Protein 5JNO (pdb70)

InterPro domains:
  IPR018379 BEN domain [PF10523] (265-340)
  IPR018379 BEN domain [PF10523] (409-480)
  IPR018379 BEN domain [PF10523] (572-646)
  IPR018379 BEN domain [PF10523] (738-812)
  IPR018379 BEN domain [PS51457] (242-343)
  IPR018379 BEN domain [PS51457] (387-487)
  IPR018379 BEN domain [PS51457] (548-650)
  IPR018379 BEN domain [PS51457] (715-816)
  IPR018379 BEN domain [SM01025] (264-343)
  IPR018379 BEN domain [SM01025] (408-487)
  IPR018379 BEN domain [SM01025] (571-650)
  IPR018379 BEN domain [SM01025] (737-816)
  IPR033583 BEN domain-containing protein 3 [PTHR28665] (1-828)

Foldseek 3Di:
DDDDDDDDPLQDDDPVRLVVLVVVAPDLQSSLQSSCCRRCVVLLPPVPPDDVSSVSSLVSSCVPVVVSVPVVVCVVGHPVSNVVSSVVSVVVVVPVD/DDDQDPVLVVLLVVLCVVLVVCVVVPNNVSNVVSLVVNCVSPNDPVSVVPVPPDDPD

B-factor: mean 58.62, std 20.5, range [31.63, 132.24]

GO terms:
  GO:0000182 rDNA binding (F, IDA)
  GO:0000792 heterochromatin (C, IDA)
  GO:0005730 nucleolus (C, IDA)
  GO:1903580 positive regulation of ATP metabolic process (P, IDA)
  GO:0051260 protein homooligomerization (P, IDA)
  GO:0000122 negative regulation of transcription by RNA polymerase II (P, IDA)
  GO:0005634 nucleus (C, EXP)
  GO:0006346 DNA methylation-dependent constitutive heterochromatin formation (P, IMP)
  GO:0000183 rDNA heterochromatin formation (P, IMP)
  GO:0005515 protein binding (F, IPI)

Solvent-accessible surface area: 9685 Å² total; per-residue (Å²): 238,114,64,200,161,142,32,65,119,123,43,73,24,79,85,77,18,12,98,59,3,21,93,33,18,111,34,3,0,5,0,0,6,12,0,0,1,38,8,3,58,83,14,7,54,157,200,127,20,65,81,141,24,29,84,25,0,26,71,20,0,26,95,78,70,80,69,4,130,82,68,64,49,15,99,80,61,0,42,55,74,0,60,84,10,10,68,122,5,40,50,62,54,122,140,115,162,124,113,49,10,33,0,86,56,0,16,85,11,21,88,51,22,114,68,0,89,83,10,64,166,129,50,69,94,147,62,5,94,115,11,8,39,64,0,73,105,48,0,51,12,83,128,5,104,36,85,92,112,126,122,130,142,138

Radius of gyration: 16.6 Å; Cα contacts (8 Å, |Δi|>4): 130; chains: 2; bounding box: 42×29×55 Å

Sequence (154 aa):
MVAKFQPPPEYQLTAAELKQIVDQSLSGGDLACRLLVQLFPELFSDRKLESLHLQLIRNYVEVYYPSVKDTAVWQAECLPQLNDFFSRFWAQREMEDAEALSPEQAAHYLRYVKEAKEATKNGDLEEAFKLFNLAKDIFPNEKVLSRIQKIQEA

Structure (mmCIF, N/CA/C/O backbone):
data_5JNO
#
_entry.id   5JNO
#
_cell.length_a   47.280
_cell.length_b   47.280
_cell.length_c   431.579
_cell.angle_alpha   90.00
_cell.angle_beta   90.00
_cell.angle_gamma   120.00
#
_symmetry.space_group_name_H-M   'P 61 2 2'
#
loop_
_entity.id
_entity.type
_entity.pdbx_description
1 polymer 'BEN domain-containing protein 3'
2 polymer 'DNA excision repair protein ERCC-6-like'
3 non-polymer GLYCEROL
4 water water
#
loop_
_atom_site.group_PDB
_atom_site.id
_atom_site.type_symbol
_atom_site.label_atom_id
_atom_site.label_alt_id
_atom_site.label_comp_id
_atom_site.label_asym_id
_atom_site.label_entity_id
_atom_site.label_seq_id
_atom_site.pdbx_PDB_ins_code
_atom_site.Cartn_x
_atom_site.Cartn_y
_atom_site.Cartn_z
_atom_site.occupancy
_atom_site.B_iso_or_equiv
_atom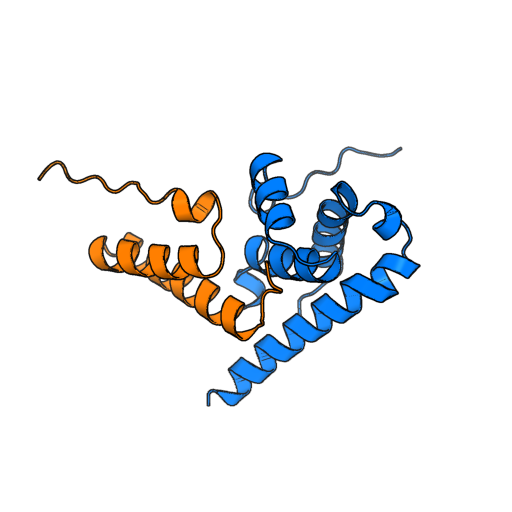_site.auth_seq_id
_atom_site.auth_comp_id
_atom_site.auth_asym_id
_atom_site.auth_atom_id
_atom_site.pdbx_PDB_model_num
ATOM 1 N N . MET A 1 1 ? -26.946 0.599 8.106 1.00 105.87 236 MET A N 1
ATOM 2 C CA . MET A 1 1 ? -26.896 1.568 9.256 1.00 119.92 236 MET A CA 1
ATOM 3 C C . MET A 1 1 ? -26.322 2.910 8.846 1.00 122.07 236 MET A C 1
ATOM 4 O O . MET A 1 1 ? -27.044 3.910 8.828 1.00 124.52 236 MET A O 1
ATOM 9 N N . VAL A 1 2 ? -25.030 2.942 8.503 1.00 112.77 237 VAL A N 1
ATOM 10 C CA . VAL A 1 2 ? -24.220 4.192 8.600 1.00 100.58 237 VAL A CA 1
ATOM 11 C C . VAL A 1 2 ? -24.164 5.049 7.295 1.00 99.65 237 VAL A C 1
ATOM 12 O O . VAL A 1 2 ? -24.502 6.238 7.323 1.00 84.02 237 VAL A O 1
ATOM 16 N N . ALA A 1 3 ? -23.818 4.416 6.166 1.00 99.95 238 ALA A N 1
ATOM 17 C CA . ALA A 1 3 ? -23.528 5.094 4.893 1.00 93.52 238 ALA A CA 1
ATOM 18 C C . ALA A 1 3 ? -23.774 4.192 3.674 1.00 85.58 238 ALA A C 1
ATOM 19 O O . ALA A 1 3 ? -24.102 3.002 3.800 1.00 79.03 238 ALA A O 1
ATOM 21 N N . LYS A 1 4 ? -23.621 4.801 2.499 1.00 82.71 239 LYS A N 1
ATOM 22 C CA . LYS A 1 4 ? -23.545 4.088 1.222 1.00 86.02 239 LYS A CA 1
ATOM 23 C C . LYS A 1 4 ? -22.071 4.040 0.893 1.00 74.84 239 LYS A C 1
ATOM 24 O O . LYS A 1 4 ? -21.397 5.066 0.849 1.00 84.03 239 LYS A O 1
ATOM 30 N N . PHE A 1 5 ? -21.573 2.834 0.702 1.00 61.17 240 PHE A N 1
ATOM 31 C CA . PHE A 1 5 ? -20.227 2.622 0.340 1.00 57.95 240 PHE A CA 1
ATOM 32 C C . PHE A 1 5 ? -20.265 2.287 -1.175 1.00 58.99 240 PHE A C 1
ATOM 33 O O . PHE A 1 5 ? -21.125 1.548 -1.646 1.00 62.06 240 PHE A O 1
ATOM 41 N N . GLN A 1 6 ? -19.448 2.985 -1.947 1.00 54.21 241 GLN A N 1
ATOM 42 C CA . GLN A 1 6 ? -19.157 2.621 -3.302 1.00 51.67 241 GLN A CA 1
ATOM 43 C C . GLN A 1 6 ? -17.640 2.573 -3.443 1.00 42.86 241 GLN A C 1
ATOM 44 O O . GLN A 1 6 ? -16.952 3.393 -2.865 1.00 41.51 241 GLN A O 1
ATOM 50 N N . PRO A 1 7 ? -17.116 1.657 -4.256 1.00 41.21 242 PRO A N 1
ATOM 51 C CA . PRO A 1 7 ? -15.676 1.705 -4.558 1.00 40.02 242 PRO A CA 1
ATOM 52 C C . PRO A 1 7 ? -15.328 2.845 -5.514 1.00 39.76 242 PRO A C 1
ATOM 53 O O . PRO A 1 7 ? -16.210 3.442 -6.086 1.00 36.89 242 PRO A O 1
ATOM 57 N N . PRO A 1 8 ? -14.038 3.181 -5.646 1.00 40.21 243 PRO A N 1
ATOM 58 C CA . PRO A 1 8 ? -13.620 4.191 -6.610 1.00 42.65 243 PRO A CA 1
ATOM 59 C C . PRO A 1 8 ? -14.068 3.766 -7.999 1.00 40.39 243 PRO A C 1
ATOM 60 O O . PRO A 1 8 ? -14.212 2.575 -8.227 1.00 39.22 243 PRO A O 1
ATOM 64 N N . PRO A 1 9 ? -14.308 4.715 -8.905 1.00 43.71 244 PRO A N 1
ATOM 65 C CA . PRO A 1 9 ? -14.757 4.412 -10.279 1.00 43.37 244 PRO A CA 1
ATOM 66 C C . PRO A 1 9 ? -13.903 3.362 -10.975 1.00 40.18 244 PRO A C 1
ATOM 67 O O . PRO A 1 9 ? -14.431 2.434 -11.524 1.00 41.44 244 PRO A O 1
ATOM 71 N N . GLU A 1 10 ? -12.595 3.443 -10.852 1.00 40.10 245 GLU A N 1
ATOM 72 C CA . GLU A 1 10 ? -11.723 2.476 -11.466 1.00 41.15 245 GLU A CA 1
ATOM 73 C C . GLU A 1 10 ? -11.915 1.043 -10.988 1.00 40.64 245 GLU A C 1
ATOM 74 O O . GLU A 1 10 ? -11.419 0.124 -11.639 1.00 39.83 245 GLU A O 1
ATOM 80 N N . TYR A 1 11 ? -12.594 0.820 -9.859 1.00 39.74 246 TYR A N 1
ATOM 81 C CA . TYR A 1 11 ? -12.790 -0.539 -9.340 1.00 39.20 246 TYR A CA 1
ATOM 82 C C . TYR A 1 11 ? -14.272 -0.879 -9.287 1.00 42.59 246 TYR A C 1
ATOM 83 O O . TYR A 1 11 ? -14.702 -1.819 -8.576 1.00 40.72 246 TYR A O 1
ATOM 92 N N . GLN A 1 12 ? -15.056 -0.098 -10.014 1.00 43.13 247 GLN A N 1
ATOM 93 C CA . GLN A 1 12 ? -16.494 -0.283 -10.079 1.00 47.43 247 GLN A CA 1
ATOM 94 C C . GLN A 1 12 ? -16.725 -1.198 -11.262 1.00 48.51 247 GLN A C 1
ATOM 95 O O . GLN A 1 12 ? -16.244 -0.939 -12.369 1.00 52.46 247 GLN A O 1
ATOM 101 N N . LEU A 1 13 ? -17.429 -2.286 -11.034 1.00 46.49 248 LEU A N 1
ATOM 102 C CA . LEU A 1 13 ? -17.870 -3.160 -12.120 1.00 47.10 248 LEU A CA 1
ATOM 103 C C . LEU A 1 13 ? -19.355 -2.944 -12.330 1.00 46.40 248 LEU A C 1
ATOM 104 O O . LEU A 1 13 ? -20.097 -2.737 -11.359 1.00 49.52 248 LEU A O 1
ATOM 109 N N . THR A 1 14 ? -19.802 -3.064 -13.570 1.00 45.79 249 THR A N 1
ATOM 110 C CA . THR A 1 14 ? -21.246 -3.145 -13.853 1.00 47.38 249 THR A CA 1
ATOM 111 C C . THR A 1 14 ? -21.785 -4.535 -13.478 1.00 47.66 249 THR A C 1
ATOM 112 O O . THR A 1 14 ? -21.021 -5.505 -13.422 1.00 47.75 249 THR A O 1
ATOM 116 N N . ALA A 1 15 ? -23.096 -4.642 -13.291 1.00 48.27 250 ALA A N 1
ATOM 117 C CA . ALA A 1 15 ? -23.730 -5.933 -13.061 1.00 49.97 250 ALA A CA 1
ATOM 118 C C . ALA A 1 15 ? -23.449 -6.876 -14.212 1.00 50.68 250 ALA A C 1
ATOM 119 O O . ALA A 1 15 ? -23.190 -8.047 -13.990 1.00 52.74 250 ALA A O 1
ATOM 121 N N . ALA A 1 16 ? -23.472 -6.360 -15.436 1.00 51.84 251 ALA A N 1
ATOM 122 C CA . ALA A 1 16 ? -23.123 -7.160 -16.609 1.00 53.57 251 ALA A CA 1
ATOM 123 C C . ALA A 1 16 ? -21.698 -7.668 -16.514 1.00 50.71 251 ALA A C 1
ATOM 124 O O . ALA A 1 16 ? -21.454 -8.833 -16.783 1.00 49.49 251 ALA A O 1
ATOM 126 N N . GLU A 1 17 ? -20.759 -6.799 -16.142 1.00 52.78 252 GLU A N 1
ATOM 127 C CA . GLU A 1 17 ? -19.337 -7.198 -16.030 1.00 53.05 252 GLU A CA 1
ATOM 128 C C . GLU A 1 17 ? -19.157 -8.257 -14.922 1.00 50.06 252 GLU A C 1
ATOM 129 O O . GLU A 1 17 ? -18.468 -9.251 -15.111 1.00 46.73 252 GLU A O 1
ATOM 135 N N . LEU A 1 18 ? -19.817 -8.049 -13.794 1.00 49.61 253 LEU A N 1
ATOM 136 C CA . LEU A 1 18 ? -19.786 -9.035 -12.717 1.00 52.79 253 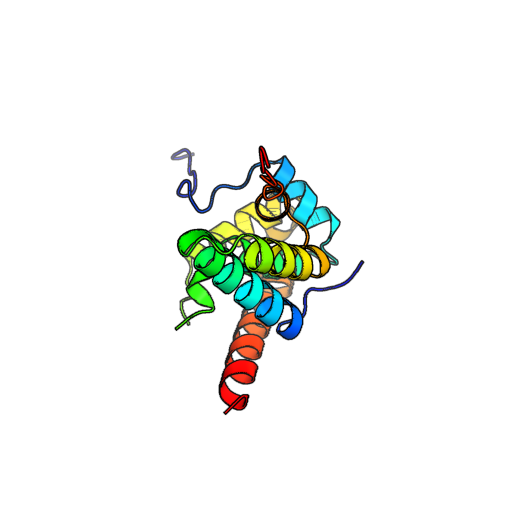LEU A CA 1
ATOM 137 C C . LEU A 1 18 ? -20.355 -10.383 -13.182 1.00 55.16 253 LEU A C 1
ATOM 138 O O . LEU A 1 18 ? -19.670 -11.400 -13.035 1.00 51.96 253 LEU A O 1
ATOM 143 N N . LYS A 1 19 ? -21.544 -10.384 -13.801 1.00 59.09 254 LYS A N 1
ATOM 144 C CA . LYS A 1 19 ? -22.185 -11.640 -14.271 1.00 61.56 254 LYS A CA 1
ATOM 145 C C . LYS A 1 19 ? -21.260 -12.440 -15.183 1.00 60.42 254 LYS A C 1
ATOM 146 O O . LYS A 1 19 ? -21.110 -13.650 -15.025 1.00 62.25 254 LYS A O 1
ATOM 152 N N . GLN A 1 20 ? -20.645 -11.763 -16.134 1.00 56.28 255 GLN A N 1
ATOM 153 C CA . GLN A 1 20 ? -19.689 -12.409 -17.025 1.00 59.68 255 GLN A CA 1
ATOM 154 C C . GLN A 1 20 ? -18.514 -13.140 -16.321 1.00 59.03 255 GLN A C 1
ATOM 155 O O . GLN A 1 20 ? -18.165 -14.265 -16.685 1.00 58.99 255 GLN A O 1
ATOM 161 N N . ILE A 1 21 ? -17.884 -12.476 -15.355 1.00 53.60 256 ILE A N 1
ATOM 162 C CA . ILE A 1 21 ? -16.776 -13.076 -14.596 1.00 54.30 256 ILE A CA 1
ATOM 163 C C . ILE A 1 21 ? -17.285 -14.315 -13.839 1.00 53.50 256 ILE A C 1
ATOM 164 O O . ILE A 1 21 ? -16.629 -15.352 -13.826 1.00 55.16 256 ILE A O 1
ATOM 169 N N . VAL A 1 22 ? -18.458 -14.191 -13.229 1.00 49.97 257 VAL A N 1
ATOM 170 C CA . VAL A 1 22 ? -19.088 -15.287 -12.516 1.00 51.55 257 VAL A CA 1
ATOM 171 C C . VAL A 1 22 ? -19.364 -16.463 -13.435 1.00 56.74 257 VAL A C 1
ATOM 172 O O . VAL A 1 22 ? -19.095 -17.609 -13.087 1.00 56.44 257 VAL A O 1
ATOM 176 N N . ASP A 1 23 ? -19.860 -16.186 -14.625 1.00 59.72 258 ASP A N 1
ATOM 177 C CA . ASP A 1 23 ? -20.176 -17.244 -15.556 1.00 63.14 258 ASP A CA 1
ATOM 178 C C . ASP A 1 23 ? -18.952 -18.049 -15.917 1.00 63.23 258 ASP A C 1
ATOM 179 O O . ASP A 1 23 ? -19.096 -19.210 -16.245 1.00 67.30 258 ASP A O 1
ATOM 184 N N . GLN A 1 24 ? -17.759 -17.459 -15.864 1.00 61.79 259 GLN A N 1
ATOM 185 C CA . GLN A 1 24 ? -16.529 -18.206 -16.168 1.00 62.81 259 GLN A CA 1
ATOM 186 C C . GLN A 1 24 ? -15.909 -18.846 -14.922 1.00 59.93 259 GLN A C 1
ATOM 187 O O . GLN A 1 24 ? -14.956 -19.610 -15.040 1.00 58.43 259 GLN A O 1
ATOM 193 N N . SER A 1 25 ? -16.441 -18.531 -13.744 1.00 54.54 260 SER A N 1
ATOM 194 C CA . SER A 1 25 ? -15.848 -18.937 -12.493 1.00 55.66 260 SER A CA 1
ATOM 195 C C . SER A 1 25 ? -16.261 -20.347 -12.102 1.00 61.44 260 SER A C 1
ATOM 196 O O . SER A 1 25 ? -17.438 -20.688 -12.136 1.00 59.82 260 SER A O 1
ATOM 199 N N . LEU A 1 26 ? -15.273 -21.148 -11.716 1.00 64.99 261 LEU A N 1
ATOM 200 C CA . LEU A 1 26 ? -15.482 -22.542 -11.313 1.00 69.11 261 LEU A CA 1
ATOM 201 C C . LEU A 1 26 ? -15.992 -22.666 -9.875 1.00 61.65 261 LEU A C 1
ATOM 202 O O . LEU A 1 26 ? -16.581 -23.660 -9.515 1.00 61.49 261 LEU A O 1
ATOM 207 N N . SER A 1 27 ? -15.766 -21.646 -9.065 1.00 57.98 262 SER A N 1
ATOM 208 C CA . SER A 1 27 ? -16.041 -21.704 -7.625 1.00 58.16 262 SER A CA 1
ATOM 209 C C . SER A 1 27 ? -15.930 -20.297 -7.078 1.00 53.75 262 SER A C 1
ATOM 210 O O . SER A 1 27 ? -15.495 -19.373 -7.792 1.00 49.49 262 SER A O 1
ATOM 213 N N . GLY A 1 28 ? -16.296 -20.154 -5.810 1.00 48.59 263 GLY A N 1
ATOM 214 C CA . GLY A 1 28 ? -16.194 -18.881 -5.121 1.00 47.37 263 GLY A CA 1
ATOM 215 C C . GLY A 1 28 ? -14.766 -18.396 -5.093 1.00 47.23 263 GLY A C 1
ATOM 216 O O . GLY A 1 28 ? -14.494 -17.216 -5.306 1.00 46.34 263 GLY A O 1
ATOM 217 N N . GLY A 1 29 ? -13.845 -19.324 -4.847 1.00 47.78 264 GLY A N 1
ATOM 218 C CA . GLY A 1 29 ? -12.429 -19.015 -4.775 1.00 45.42 264 GLY A CA 1
ATOM 219 C C . GLY A 1 29 ? -11.869 -18.596 -6.124 1.00 44.80 264 GLY A C 1
ATOM 220 O O . GLY A 1 29 ? -11.050 -17.680 -6.195 1.00 41.65 264 GLY A O 1
ATOM 221 N N . ASP A 1 30 ? -12.297 -19.269 -7.191 1.00 47.05 265 ASP A N 1
ATOM 222 C CA . ASP A 1 30 ? -11.838 -18.922 -8.518 1.00 46.89 265 ASP A CA 1
ATOM 223 C C . ASP A 1 30 ? -12.390 -17.560 -8.906 1.00 46.40 265 ASP A C 1
ATOM 224 O O . ASP A 1 30 ? -11.662 -16.740 -9.460 1.00 46.05 265 ASP A O 1
ATOM 229 N N . LEU A 1 31 ? -13.661 -17.320 -8.585 1.00 44.79 266 LEU A N 1
ATOM 230 C CA . LEU A 1 31 ? -14.246 -16.004 -8.771 1.00 44.05 266 LEU A CA 1
ATOM 231 C C . LEU A 1 31 ? -13.434 -14.937 -8.045 1.00 43.91 266 LEU A C 1
ATOM 232 O O . LEU A 1 31 ? -13.178 -13.857 -8.594 1.00 42.76 266 LEU A O 1
ATOM 237 N N . ALA A 1 32 ? -13.026 -15.223 -6.820 1.00 40.57 267 ALA A N 1
ATOM 238 C CA . ALA A 1 32 ? -12.216 -14.268 -6.112 1.00 39.57 267 ALA A CA 1
ATOM 239 C C . ALA A 1 32 ? -10.877 -13.969 -6.831 1.00 39.15 267 ALA A C 1
ATOM 240 O O . ALA A 1 32 ? -10.483 -12.816 -6.911 1.00 37.46 267 ALA A O 1
ATOM 242 N N . CYS A 1 33 ? -10.202 -14.994 -7.336 1.00 36.99 268 CYS A N 1
ATOM 243 C CA . CYS A 1 33 ? -8.955 -14.808 -8.051 1.00 38.88 268 CYS A CA 1
ATOM 244 C C . CYS A 1 33 ? -9.160 -14.054 -9.385 1.00 40.08 268 CYS A C 1
ATOM 245 O O . CYS A 1 33 ? -8.373 -13.208 -9.721 1.00 40.55 268 CYS A O 1
ATOM 248 N N . ARG A 1 34 ? -10.226 -14.349 -10.115 1.00 39.33 269 ARG A N 1
ATOM 249 C CA . ARG A 1 34 ? -10.540 -13.612 -11.355 1.00 43.60 269 ARG A CA 1
ATOM 250 C C .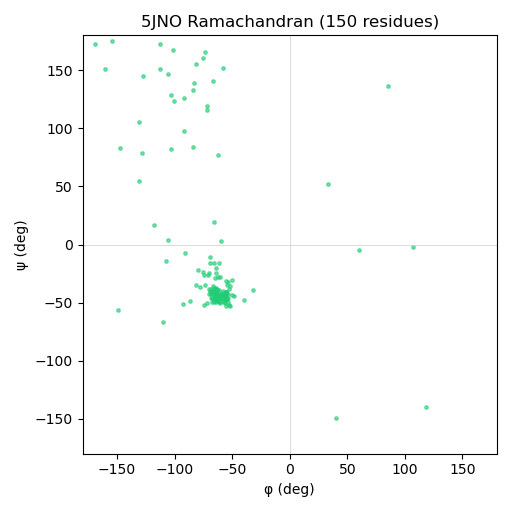 ARG A 1 34 ? -10.807 -12.151 -11.089 1.00 42.85 269 ARG A C 1
ATOM 251 O O . ARG A 1 34 ? -10.299 -11.294 -11.806 1.00 39.68 269 ARG A O 1
ATOM 259 N N . LEU A 1 35 ? -11.557 -11.890 -10.017 1.00 39.18 270 LEU A N 1
ATOM 260 C CA . LEU A 1 35 ? -11.785 -10.558 -9.578 1.00 37.94 270 LEU A CA 1
ATOM 261 C C . LEU A 1 35 ? -10.479 -9.857 -9.181 1.00 37.60 270 LEU A C 1
ATOM 262 O O . LEU A 1 35 ? -10.320 -8.682 -9.456 1.00 37.12 270 LEU A O 1
ATOM 267 N N . LEU A 1 36 ? -9.548 -10.542 -8.532 1.00 36.48 271 LEU A N 1
ATOM 268 C CA . LEU A 1 36 ? -8.268 -9.904 -8.192 1.00 35.47 271 LEU A CA 1
ATOM 269 C C . LEU A 1 36 ? -7.531 -9.385 -9.470 1.00 38.15 271 LEU A C 1
ATOM 270 O O . LEU A 1 36 ? -6.985 -8.287 -9.521 1.00 38.70 271 LEU A O 1
ATOM 275 N N . VAL A 1 37 ? -7.542 -10.230 -10.484 1.00 39.43 272 VAL A N 1
ATOM 276 C CA . VAL A 1 37 ? -6.905 -9.987 -11.736 1.00 39.30 272 VAL A CA 1
ATOM 277 C C . VAL A 1 37 ? -7.571 -8.832 -12.462 1.00 40.55 272 VAL A C 1
ATOM 278 O O . VAL A 1 37 ? -6.873 -7.923 -12.869 1.00 37.40 272 VAL A O 1
ATOM 282 N N . GLN A 1 38 ? -8.898 -8.833 -12.546 1.00 43.17 273 GLN A N 1
ATOM 283 C CA . GLN A 1 38 ? -9.636 -7.751 -13.211 1.00 42.22 273 GLN A CA 1
ATOM 284 C C . GLN A 1 38 ? -9.602 -6.456 -12.469 1.00 42.79 273 GLN A C 1
ATOM 285 O O . GLN A 1 38 ? -9.487 -5.426 -13.077 1.00 35.62 273 GLN A O 1
ATOM 291 N N . LEU A 1 39 ? -9.764 -6.469 -11.143 1.00 40.42 274 LEU A N 1
ATOM 292 C CA . LEU A 1 39 ? -9.827 -5.187 -10.417 1.00 35.98 274 LEU A CA 1
ATOM 293 C C . LEU A 1 39 ? -8.475 -4.564 -10.212 1.00 33.66 274 LEU A C 1
ATOM 294 O O . LEU A 1 39 ? -8.374 -3.349 -10.236 1.00 32.80 274 LEU A O 1
ATOM 299 N N . PHE A 1 40 ? -7.440 -5.383 -9.972 1.00 33.14 275 PHE A N 1
ATOM 300 C CA . PHE A 1 40 ? -6.160 -4.899 -9.404 1.00 33.12 275 PHE A CA 1
ATOM 301 C C . PHE A 1 40 ? -4.939 -5.364 -10.174 1.00 35.03 275 PHE A C 1
ATOM 302 O O . PHE A 1 40 ? -3.982 -5.883 -9.581 1.00 36.92 275 PHE A O 1
ATOM 310 N N . PRO A 1 41 ? -4.907 -5.097 -11.490 1.00 35.13 276 PRO A N 1
ATOM 311 C CA . PRO A 1 41 ? -3.758 -5.534 -12.250 1.00 34.90 276 PRO A CA 1
ATOM 312 C C . PRO A 1 41 ? -2.456 -4.852 -11.838 1.00 36.04 276 PRO A C 1
ATOM 313 O O . PRO A 1 41 ? -1.379 -5.457 -12.000 1.00 37.86 276 PRO A O 1
ATOM 317 N N . GLU A 1 42 ? -2.530 -3.618 -11.335 1.00 36.61 277 GLU A N 1
ATOM 318 C CA . GLU A 1 42 ? -1.367 -2.951 -10.715 1.00 39.65 277 GLU A CA 1
ATOM 319 C C . GLU A 1 42 ? -0.636 -3.806 -9.631 1.00 41.32 277 GLU A C 1
ATOM 320 O O . GLU A 1 42 ? 0.571 -3.688 -9.489 1.00 45.17 277 GLU A O 1
ATOM 326 N N . LEU A 1 43 ? -1.355 -4.679 -8.926 1.00 39.27 278 LEU A N 1
ATOM 327 C CA . LEU A 1 43 ? -0.739 -5.570 -7.908 1.00 40.50 278 LEU A CA 1
ATOM 328 C C . LEU A 1 43 ? 0.150 -6.651 -8.512 1.00 43.88 278 LEU A C 1
ATOM 329 O O . LEU A 1 43 ? 0.897 -7.316 -7.784 1.00 44.22 278 LEU A O 1
ATOM 334 N N . PHE A 1 44 ? 0.098 -6.818 -9.837 1.00 46.15 279 PHE A N 1
ATOM 335 C CA . PHE A 1 44 ? 0.917 -7.809 -10.532 1.00 46.10 279 PHE A CA 1
ATOM 336 C C . PHE A 1 44 ? 2.090 -7.238 -11.312 1.00 47.86 279 PHE A C 1
ATOM 337 O O . PHE A 1 44 ? 2.811 -7.991 -11.935 1.00 49.66 279 PHE A O 1
ATOM 345 N N . SER A 1 45 ? 2.331 -5.941 -11.246 1.00 52.59 280 SER A N 1
ATOM 346 C CA . SER A 1 45 ? 3.462 -5.364 -11.989 1.00 62.97 280 SER A CA 1
ATOM 347 C C . SER A 1 45 ? 4.511 -4.852 -11.021 1.00 66.95 280 SER A C 1
ATOM 348 O O . SER A 1 45 ? 4.264 -4.807 -9.817 1.00 57.41 280 SER A O 1
ATOM 351 N N . ASP A 1 46 ? 5.659 -4.442 -11.563 1.00 75.11 281 ASP A N 1
ATOM 352 C CA . ASP A 1 46 ? 6.742 -3.864 -10.763 1.00 81.27 281 ASP A CA 1
ATOM 353 C C . ASP A 1 46 ? 6.604 -2.364 -10.696 1.00 82.30 281 ASP A C 1
ATOM 354 O O . ASP A 1 46 ? 7.215 -1.750 -9.838 1.00 86.26 281 ASP A O 1
ATOM 359 N N . ARG A 1 62 ? 1.912 -9.520 -0.370 1.00 74.61 297 ARG A N 1
ATOM 360 C CA . ARG A 1 62 ? 2.206 -8.090 -0.499 1.00 89.84 297 ARG A CA 1
ATOM 361 C C . ARG A 1 62 ? 0.929 -7.260 -0.287 1.00 91.70 297 ARG A C 1
ATOM 362 O O . ARG A 1 62 ? 0.087 -7.619 0.546 1.00 75.53 297 ARG A O 1
ATOM 370 N N . LYS A 1 63 ? 0.760 -6.197 -1.093 1.00 99.86 298 LYS A N 1
ATOM 371 C CA . LYS A 1 63 ? -0.337 -5.226 -0.978 1.00 93.81 298 LYS A CA 1
ATOM 372 C C . LYS A 1 63 ? -1.736 -5.814 -1.280 1.00 81.48 298 LYS A C 1
ATOM 373 O O . LYS A 1 63 ? -2.679 -5.063 -1.576 1.00 68.49 298 LYS A O 1
ATOM 379 N N . LEU A 1 64 ? -1.878 -7.151 -1.214 1.00 83.14 299 LEU A N 1
ATOM 380 C CA . LEU A 1 64 ? -3.159 -7.780 -0.810 1.00 68.47 299 LEU A CA 1
ATOM 381 C C . LEU A 1 64 ? -3.497 -7.380 0.604 1.00 55.19 299 LEU A C 1
ATOM 382 O O . LEU A 1 64 ? -3.378 -8.128 1.540 1.00 53.00 299 LEU A O 1
ATOM 387 N N . GLU A 1 65 ? -3.974 -6.157 0.691 1.00 48.53 300 GLU A N 1
ATOM 388 C CA . GLU A 1 65 ? -4.233 -5.474 1.903 1.00 48.29 300 GLU A CA 1
ATOM 389 C C . GLU A 1 65 ? -5.777 -5.572 2.118 1.00 42.01 300 GLU A C 1
ATOM 390 O O . GLU A 1 65 ? -6.557 -5.976 1.237 1.00 39.38 300 GLU A O 1
ATOM 396 N N . SER A 1 66 ? -6.194 -5.233 3.311 1.00 38.81 301 SER A N 1
ATOM 397 C CA . SER A 1 66 ? -7.585 -5.354 3.767 1.00 39.30 301 SER A CA 1
ATOM 398 C C . SER A 1 66 ? -8.682 -4.696 2.883 1.00 36.81 301 SER A C 1
ATOM 399 O O . SER A 1 66 ? -9.690 -5.329 2.549 1.00 35.53 301 SER A O 1
ATOM 402 N N . LEU A 1 67 ? -8.517 -3.418 2.551 1.00 35.41 302 LEU A N 1
ATOM 403 C CA . LEU A 1 67 ? -9.462 -2.754 1.613 1.00 35.09 302 LEU A CA 1
ATOM 404 C C . LEU A 1 67 ? -9.628 -3.493 0.284 1.00 32.34 302 LEU A C 1
ATOM 405 O O . LEU A 1 67 ? -10.740 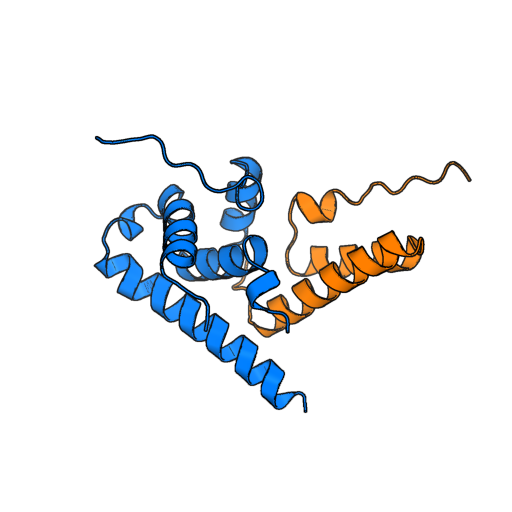-3.734 -0.126 1.00 31.63 302 LEU A O 1
ATOM 410 N N . HIS A 1 68 ? -8.536 -3.976 -0.297 1.00 34.94 303 HIS A N 1
ATOM 411 C CA . HIS A 1 68 ? -8.581 -4.706 -1.572 1.00 34.16 303 HIS A CA 1
ATOM 412 C C . HIS A 1 68 ? -9.370 -5.996 -1.446 1.00 35.20 303 HIS A C 1
ATOM 413 O O . HIS A 1 68 ? -10.208 -6.329 -2.298 1.00 34.64 303 HIS A O 1
ATOM 420 N N . LEU A 1 69 ? -9.053 -6.744 -0.391 1.00 34.72 304 LEU A N 1
ATOM 421 C CA . LEU A 1 69 ? -9.690 -8.047 -0.125 1.00 35.11 304 LEU A CA 1
ATOM 422 C C . LEU A 1 69 ? -11.169 -7.887 0.144 1.00 34.23 304 LEU A C 1
ATOM 423 O O . LEU A 1 69 ? -11.942 -8.680 -0.361 1.00 34.10 304 LEU A O 1
ATOM 428 N N . GLN A 1 70 ? -11.546 -6.858 0.924 1.00 35.60 305 GLN A N 1
ATOM 429 C CA . GLN A 1 70 ? -12.947 -6.581 1.254 1.00 34.89 305 GLN A CA 1
ATOM 430 C C . GLN A 1 70 ? -13.756 -6.237 0.021 1.00 35.51 305 GLN A C 1
ATOM 431 O O . GLN A 1 70 ? -14.887 -6.710 -0.119 1.00 34.63 305 GLN A O 1
ATOM 437 N N . LEU A 1 71 ? -13.155 -5.474 -0.896 1.00 34.89 306 LEU A N 1
ATOM 438 C CA . LEU A 1 71 ? -13.819 -5.153 -2.158 1.00 36.87 306 LEU A CA 1
ATOM 439 C C . LEU A 1 71 ? -14.103 -6.414 -2.929 1.00 34.00 306 LEU A C 1
ATOM 440 O O . LEU A 1 71 ? -15.215 -6.615 -3.399 1.00 34.79 306 LEU A O 1
ATOM 445 N N . ILE A 1 72 ? -13.119 -7.299 -3.014 1.00 34.54 307 ILE A N 1
ATOM 446 C CA . ILE A 1 72 ? -13.323 -8.570 -3.705 1.00 33.46 307 ILE A CA 1
ATOM 447 C C . ILE A 1 72 ? -14.421 -9.406 -3.029 1.00 34.45 307 ILE A C 1
ATOM 448 O O . ILE A 1 72 ? -15.289 -9.960 -3.700 1.00 33.49 307 ILE A O 1
ATOM 453 N N . ARG A 1 73 ? -14.362 -9.504 -1.703 1.00 33.34 308 ARG A N 1
ATOM 454 C CA . ARG A 1 73 ? -15.377 -10.201 -0.951 1.00 32.76 308 ARG A CA 1
ATOM 455 C C . ARG A 1 73 ? -16.782 -9.625 -1.197 1.00 35.15 308 ARG A C 1
ATOM 456 O O . ARG A 1 73 ? -17.739 -10.389 -1.336 1.00 39.42 308 ARG A O 1
ATOM 464 N N . ASN A 1 74 ? -16.920 -8.303 -1.250 1.00 34.76 309 ASN A N 1
ATOM 465 C CA . ASN A 1 74 ? -18.233 -7.692 -1.530 1.00 35.90 309 ASN A CA 1
ATOM 466 C C . ASN A 1 74 ? -18.807 -8.141 -2.888 1.00 39.05 309 ASN A C 1
ATOM 467 O O . ASN A 1 74 ? -19.979 -8.482 -2.988 1.00 39.22 309 ASN A O 1
ATOM 472 N N . TYR A 1 75 ? -17.971 -8.187 -3.921 1.00 36.51 310 TYR A N 1
ATOM 473 C CA . TYR A 1 75 ? -18.410 -8.701 -5.191 1.00 36.86 310 TYR A CA 1
ATOM 474 C C . TYR A 1 75 ? -18.742 -10.175 -5.121 1.00 38.57 310 TYR A C 1
ATOM 475 O O . TYR A 1 75 ? -19.765 -10.614 -5.650 1.00 40.48 310 TYR A O 1
ATOM 484 N N . VAL A 1 76 ? -17.861 -10.956 -4.512 1.00 38.29 311 VAL A N 1
ATOM 485 C CA . VAL A 1 76 ? -18.073 -12.418 -4.402 1.00 38.30 311 VAL A CA 1
ATOM 486 C C . VAL A 1 76 ? -19.408 -12.706 -3.737 1.00 38.90 311 VAL A C 1
ATOM 487 O O . VAL A 1 76 ? -20.102 -13.628 -4.159 1.00 38.39 311 VAL A O 1
ATOM 491 N N . GLU A 1 77 ? -19.752 -11.937 -2.699 1.00 38.54 312 GLU A N 1
ATOM 492 C CA . GLU A 1 77 ? -20.984 -12.186 -1.936 1.00 42.40 312 GLU A CA 1
ATOM 493 C C . GLU A 1 77 ? -22.300 -12.013 -2.717 1.00 45.03 312 GLU A C 1
ATOM 494 O O . GLU A 1 77 ? -23.338 -12.561 -2.315 1.00 49.18 312 GLU A O 1
ATOM 500 N N . VAL A 1 78 ? -22.271 -11.212 -3.776 1.00 44.19 313 VAL A N 1
ATOM 501 C CA . VAL A 1 78 ? -23.422 -11.051 -4.642 1.00 45.35 313 VAL A CA 1
ATOM 502 C C . VAL A 1 78 ? -23.888 -12.404 -5.161 1.00 44.57 313 VAL A C 1
ATOM 503 O O . VAL A 1 78 ? -25.060 -12.649 -5.166 1.00 45.68 313 VAL A O 1
ATOM 507 N N . TYR A 1 79 ? -22.974 -13.283 -5.555 1.00 45.17 314 TYR A N 1
ATOM 508 C CA . TYR A 1 79 ? -23.336 -14.602 -6.072 1.00 47.39 314 TYR A CA 1
ATOM 509 C C . TYR A 1 79 ? -23.056 -15.781 -5.142 1.00 46.77 314 TYR A C 1
ATOM 510 O O . TYR A 1 79 ? -23.516 -16.853 -5.428 1.00 44.33 314 TYR A O 1
ATOM 519 N N . TYR A 1 80 ? -22.268 -15.604 -4.079 1.00 47.36 315 TYR A N 1
ATOM 520 C CA . TYR A 1 80 ? -22.005 -16.677 -3.076 1.00 46.14 315 TYR A CA 1
ATOM 521 C C . TYR A 1 80 ? -22.314 -16.044 -1.737 1.00 45.68 315 TYR A C 1
ATOM 522 O O . TYR A 1 80 ? -21.427 -15.589 -1.078 1.00 42.95 315 TYR A O 1
ATOM 531 N N . PRO A 1 81 ? -23.595 -15.936 -1.373 1.00 47.40 316 PRO A N 1
ATOM 532 C CA . PRO A 1 81 ? -23.921 -15.177 -0.148 1.00 47.66 316 PRO A CA 1
ATOM 533 C C . PRO A 1 81 ? -23.471 -15.834 1.166 1.00 48.59 316 PRO A C 1
ATOM 534 O O . PRO A 1 81 ? -23.381 -15.171 2.184 1.00 49.39 316 PRO A O 1
ATOM 538 N N . SER A 1 82 ? -23.138 -17.113 1.130 1.00 47.82 317 SER A N 1
ATOM 539 C CA . SER A 1 82 ? -22.565 -17.747 2.282 1.00 49.06 317 SER A CA 1
ATOM 540 C C . SER A 1 82 ? -21.205 -17.139 2.651 1.00 46.23 317 SER A C 1
ATOM 541 O O . SER A 1 82 ? -20.766 -17.310 3.779 1.00 42.93 317 SER A O 1
ATOM 544 N N . VAL A 1 83 ? -20.540 -16.457 1.699 1.00 42.83 318 VAL A N 1
ATOM 545 C CA . VAL A 1 83 ? -19.288 -15.753 1.956 1.00 43.30 318 VAL A CA 1
ATOM 546 C C . VAL A 1 83 ? -19.472 -14.553 2.935 1.00 44.32 318 VAL A C 1
ATOM 547 O O . VAL A 1 83 ? -18.501 -14.068 3.493 1.00 40.94 318 VAL A O 1
ATOM 551 N N . LYS A 1 84 ? -20.712 -14.106 3.159 1.00 45.85 319 LYS A N 1
ATOM 552 C CA . LYS A 1 84 ? -21.003 -13.225 4.291 1.00 48.22 319 LYS A CA 1
ATOM 553 C C . LYS A 1 84 ? -20.564 -13.813 5.664 1.00 47.68 319 LYS A C 1
ATOM 554 O O . LYS A 1 84 ? -20.238 -13.082 6.577 1.00 47.27 319 LYS A O 1
ATOM 560 N N . ASP A 1 85 ? -20.603 -15.122 5.815 1.00 46.07 320 ASP A N 1
ATOM 561 C CA . ASP A 1 85 ? -19.980 -15.758 6.964 1.00 47.78 320 ASP A CA 1
ATOM 562 C C . ASP A 1 85 ? -18.469 -15.676 6.785 1.00 47.92 320 ASP A C 1
ATOM 563 O O . ASP A 1 85 ? -17.911 -16.261 5.871 1.00 46.45 320 ASP A O 1
ATOM 568 N N . THR A 1 86 ? -17.816 -14.954 7.688 1.00 50.56 321 THR A N 1
ATOM 569 C CA . THR A 1 86 ? -16.349 -14.862 7.721 1.00 49.04 321 THR A CA 1
ATOM 570 C C . THR A 1 86 ? -15.594 -16.226 7.738 1.00 45.32 321 THR A C 1
ATOM 571 O O . THR A 1 86 ? -14.557 -16.362 7.091 1.00 44.92 321 THR A O 1
ATOM 575 N N . ALA A 1 87 ? -16.103 -17.228 8.446 1.00 43.17 322 ALA A N 1
ATOM 576 C CA . ALA A 1 87 ? -15.548 -18.576 8.332 1.00 43.09 322 ALA A CA 1
ATOM 577 C C . ALA A 1 87 ? -15.509 -19.127 6.895 1.00 40.66 322 ALA A C 1
ATOM 578 O O . ALA A 1 87 ? -14.548 -19.782 6.526 1.00 39.53 322 ALA A O 1
ATOM 580 N N . VAL A 1 88 ? -16.560 -18.881 6.115 1.00 40.47 323 VAL A N 1
ATOM 581 C CA . VAL A 1 88 ? -16.622 -19.341 4.720 1.00 40.89 323 VAL A CA 1
ATOM 582 C C . VAL A 1 88 ? -15.584 -18.589 3.892 1.00 41.25 323 VAL A C 1
ATOM 583 O O . VAL A 1 88 ? -14.827 -19.204 3.171 1.00 43.69 323 VAL A O 1
ATOM 587 N N . TRP A 1 89 ? -15.519 -17.272 4.066 1.00 39.93 324 TRP A N 1
ATOM 588 C CA . TRP A 1 89 ? -14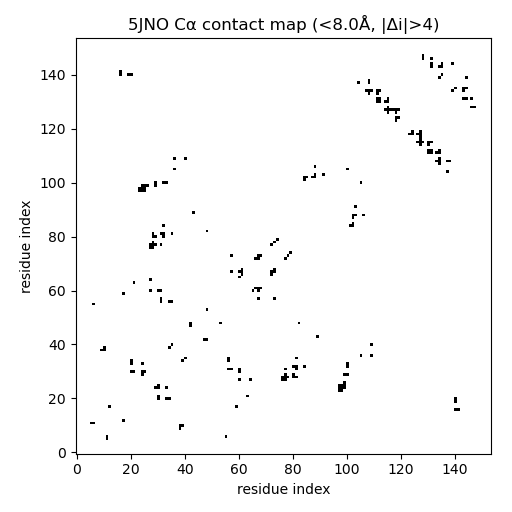.516 -16.449 3.444 1.00 40.56 324 TRP A CA 1
ATOM 589 C C . TRP A 1 89 ? -13.133 -16.950 3.737 1.00 41.09 324 TRP A C 1
ATOM 590 O O . TRP A 1 89 ? -12.320 -17.107 2.824 1.00 39.24 324 TRP A O 1
ATOM 601 N N . GLN A 1 90 ? -12.860 -17.208 5.010 1.00 40.82 325 GLN A N 1
ATOM 602 C CA . GLN A 1 90 ? -11.524 -17.667 5.398 1.00 43.35 325 GLN A CA 1
ATOM 603 C C . GLN A 1 90 ? -11.214 -19.121 5.052 1.00 47.33 325 GLN A C 1
ATOM 604 O O . GLN A 1 90 ? -10.043 -19.489 4.963 1.00 48.82 325 GLN A O 1
ATOM 610 N N . ALA A 1 91 ? -12.244 -19.955 4.909 1.00 49.57 326 ALA A N 1
ATOM 611 C CA . ALA A 1 91 ? -12.062 -21.358 4.525 1.00 49.12 326 ALA A CA 1
ATOM 612 C C . ALA A 1 91 ? -11.887 -21.560 3.027 1.00 50.95 326 ALA A C 1
ATOM 613 O O . ALA A 1 91 ? -11.150 -22.429 2.617 1.00 52.81 326 ALA A O 1
ATOM 615 N N . GLU A 1 92 ? -12.556 -20.770 2.199 1.00 54.59 327 GLU A N 1
ATOM 616 C CA . GLU A 1 92 ? -12.600 -21.027 0.758 1.00 57.48 327 GLU A CA 1
ATOM 617 C C . GLU A 1 92 ? -11.786 -19.942 -0.015 1.00 57.34 327 GLU A C 1
ATOM 618 O O . GLU A 1 92 ? -10.687 -20.209 -0.574 1.00 61.58 327 GLU A O 1
ATOM 624 N N . CYS A 1 93 ? -12.276 -18.715 0.032 1.00 45.30 328 CYS A N 1
ATOM 625 C CA . CYS A 1 93 ? -11.760 -17.659 -0.813 1.00 45.66 328 CYS A CA 1
ATOM 626 C C . CYS A 1 93 ? -10.393 -17.159 -0.442 1.00 41.44 328 CYS A C 1
ATOM 627 O O . CYS A 1 93 ? -9.520 -17.038 -1.308 1.00 40.73 328 CYS A O 1
ATOM 630 N N . LEU A 1 94 ? -10.217 -16.828 0.832 1.00 37.13 329 LEU A N 1
ATOM 631 C CA . LEU A 1 94 ? -9.030 -16.135 1.269 1.00 37.60 329 LEU A CA 1
ATOM 632 C C . LEU A 1 94 ? -7.722 -16.961 1.115 1.00 41.46 329 LEU A C 1
ATOM 633 O O . LEU A 1 94 ? -6.706 -16.413 0.679 1.00 43.82 329 LEU A O 1
ATOM 638 N N . PRO A 1 95 ? -7.733 -18.269 1.457 1.00 43.49 330 PRO A N 1
ATOM 639 C CA . PRO A 1 95 ? -6.512 -19.041 1.179 1.00 45.34 330 PRO A CA 1
ATOM 640 C C . PRO A 1 95 ? -6.239 -19.152 -0.326 1.00 43.04 330 PRO A C 1
ATOM 641 O O . PRO A 1 95 ? -5.085 -19.103 -0.733 1.00 41.98 330 PRO A O 1
ATOM 645 N N . GLN A 1 96 ? -7.283 -19.309 -1.125 1.00 43.40 331 GLN A N 1
ATOM 646 C CA . GLN A 1 96 ? -7.128 -19.375 -2.572 1.00 44.36 331 GLN A CA 1
ATOM 647 C C . GLN A 1 96 ? -6.535 -18.101 -3.180 1.00 40.09 331 GLN A C 1
ATOM 648 O O . GLN A 1 96 ? -5.638 -18.183 -4.012 1.00 38.83 331 GLN A O 1
ATOM 654 N N . LEU A 1 97 ? -7.038 -16.940 -2.777 1.00 38.82 332 LEU A N 1
ATOM 655 C CA . LEU A 1 97 ? -6.453 -15.651 -3.189 1.00 37.99 332 LEU A CA 1
ATOM 656 C C . LEU A 1 97 ? -4.972 -15.515 -2.835 1.00 40.09 332 LEU A C 1
ATOM 657 O O . LEU A 1 97 ? -4.178 -15.090 -3.668 1.00 38.87 332 LEU A O 1
ATOM 662 N N . ASN A 1 98 ? -4.614 -15.843 -1.592 1.00 38.33 333 ASN A N 1
ATOM 663 C CA . ASN A 1 98 ? -3.239 -15.724 -1.140 1.00 40.96 333 ASN A CA 1
ATOM 664 C C . ASN A 1 98 ? -2.316 -16.689 -1.844 1.00 39.75 333 ASN A C 1
ATOM 665 O O . ASN A 1 98 ? -1.181 -16.346 -2.146 1.00 38.45 333 ASN A O 1
ATOM 670 N N . ASP A 1 99 ? -2.768 -17.925 -2.011 1.00 39.59 334 ASP A N 1
ATOM 671 C CA . ASP A 1 99 ? -1.988 -18.919 -2.723 1.00 41.52 334 ASP A CA 1
ATOM 672 C C . ASP A 1 99 ? -1.854 -18.611 -4.263 1.00 42.31 334 ASP A C 1
ATOM 673 O O . ASP A 1 99 ? -0.794 -18.841 -4.832 1.00 40.60 334 ASP A O 1
ATOM 678 N N . PHE A 1 100 ? -2.908 -18.104 -4.895 1.00 37.99 335 PHE A N 1
ATOM 679 C CA . PHE A 1 100 ? -2.841 -17.561 -6.267 1.00 39.46 335 PHE A CA 1
ATOM 680 C C . PHE A 1 100 ? -1.771 -16.478 -6.382 1.00 38.52 335 PHE A C 1
ATOM 681 O O . PHE A 1 100 ? -0.858 -16.561 -7.194 1.00 36.70 335 PHE A O 1
ATOM 689 N N . PHE A 1 101 ? -1.853 -15.501 -5.491 1.00 41.69 336 PHE A N 1
ATOM 690 C CA . PHE A 1 101 ? -0.916 -14.381 -5.459 1.00 40.96 336 PHE A CA 1
ATOM 691 C C . PHE A 1 101 ? 0.544 -14.803 -5.175 1.00 42.51 336 PHE A C 1
ATOM 692 O O . PHE A 1 101 ? 1.461 -14.340 -5.861 1.00 41.80 336 PHE A O 1
ATOM 700 N N . SER A 1 102 ? 0.756 -15.674 -4.179 1.00 39.04 337 SER A N 1
ATOM 701 C CA . SER A 1 102 ? 2.070 -16.256 -3.906 1.00 38.98 337 SER A CA 1
ATOM 702 C C . SER A 1 102 ? 2.603 -16.981 -5.105 1.00 38.36 337 SER A C 1
ATOM 703 O O . SER A 1 102 ? 3.762 -16.831 -5.422 1.00 39.34 337 SER A O 1
ATOM 706 N N . ARG A 1 103 ? 1.771 -17.808 -5.730 1.00 37.67 338 ARG A N 1
ATOM 707 C CA . ARG A 1 103 ? 2.196 -18.587 -6.905 1.00 39.47 338 ARG A CA 1
ATOM 708 C C . ARG A 1 103 ? 2.590 -17.681 -8.072 1.00 38.89 338 ARG A C 1
ATOM 709 O O . ARG A 1 103 ? 3.619 -17.873 -8.687 1.00 39.07 338 ARG A O 1
ATOM 717 N N . PHE A 1 104 ? 1.786 -16.665 -8.332 1.00 40.28 339 PHE A N 1
ATOM 718 C CA . PHE A 1 104 ? 2.090 -15.729 -9.422 1.00 40.82 339 PHE A CA 1
ATOM 719 C C . PHE A 1 104 ? 3.476 -15.129 -9.204 1.00 40.39 339 PHE A C 1
ATOM 720 O O . PHE A 1 104 ? 4.322 -15.196 -10.076 1.00 39.82 339 PHE A O 1
ATOM 728 N N . TRP A 1 105 ? 3.735 -14.617 -7.997 1.00 40.42 340 TRP A N 1
ATOM 729 C CA . TRP A 1 105 ? 5.022 -13.986 -7.687 1.00 40.64 340 TRP A CA 1
ATOM 730 C C . TRP A 1 105 ? 6.217 -14.900 -7.671 1.00 41.24 340 TRP A C 1
ATOM 731 O O . TRP A 1 105 ? 7.293 -14.526 -8.115 1.00 43.56 340 TRP A O 1
ATOM 742 N N . ALA A 1 106 ? 6.045 -16.120 -7.214 1.00 40.68 341 ALA A N 1
ATOM 743 C CA . ALA A 1 106 ? 7.131 -17.075 -7.275 1.00 41.22 341 ALA A CA 1
ATOM 744 C C . ALA A 1 106 ? 7.421 -17.465 -8.717 1.00 42.23 341 ALA A C 1
ATOM 745 O O . ALA A 1 106 ? 8.575 -17.672 -9.081 1.00 42.82 341 ALA A O 1
ATOM 747 N N . GLN A 1 107 ? 6.378 -17.645 -9.513 1.00 42.88 342 GLN A N 1
ATOM 748 C CA . GLN A 1 107 ? 6.561 -17.902 -10.958 1.00 47.11 342 GLN A CA 1
ATOM 749 C C . GLN A 1 107 ? 7.343 -16.799 -11.634 1.00 47.37 342 GLN A C 1
ATOM 750 O O . GLN A 1 107 ? 8.284 -17.092 -12.365 1.00 47.63 342 GLN A O 1
ATOM 756 N N . ARG A 1 108 ? 7.009 -15.548 -11.330 1.00 48.61 343 ARG A N 1
ATOM 757 C CA . ARG A 1 108 ? 7.782 -14.415 -11.832 1.00 53.69 343 ARG A CA 1
ATOM 758 C C . ARG A 1 108 ? 9.230 -14.456 -11.341 1.00 56.25 343 ARG A C 1
ATOM 759 O O . ARG A 1 108 ? 10.162 -14.277 -12.136 1.00 55.23 343 ARG A O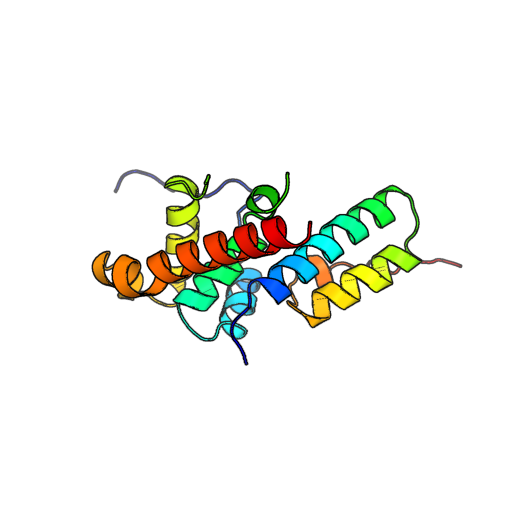 1
ATOM 767 N N . GLU A 1 109 ? 9.436 -14.730 -10.054 1.00 55.92 344 GLU A N 1
ATOM 768 C CA . GLU A 1 109 ? 10.795 -14.810 -9.501 1.00 59.24 344 GLU A CA 1
ATOM 769 C C . GLU A 1 109 ? 11.647 -15.913 -10.166 1.00 62.00 344 GLU A C 1
ATOM 770 O O . GLU A 1 109 ? 12.869 -15.759 -10.305 1.00 64.05 344 GLU A O 1
ATOM 776 N N . MET A 1 110 ? 11.243 -16.823 -10.325 1.00 62.71 345 MET A N 1
ATOM 777 C CA . MET A 1 110 ? 11.825 -17.928 -11.108 1.00 69.38 345 MET A CA 1
ATOM 778 C C . MET A 1 110 ? 11.992 -17.630 -12.576 1.00 71.40 345 MET A C 1
ATOM 779 O O . MET A 1 110 ? 12.815 -18.269 -13.209 1.00 70.15 345 MET A O 1
ATOM 784 N N . GLU A 1 111 ? 11.298 -17.024 -13.386 1.00 79.09 346 GLU A N 1
ATOM 785 C CA . GLU A 1 111 ? 11.607 -16.638 -14.786 1.00 81.98 346 GLU A CA 1
ATOM 786 C C . GLU A 1 111 ? 13.097 -16.336 -15.007 1.00 91.04 346 GLU A C 1
ATOM 787 O O . GLU A 1 111 ? 13.656 -16.738 -16.032 1.00 100.55 346 GLU A O 1
ATOM 793 N N . ASP A 1 112 ? 13.739 -15.679 -14.032 1.00 99.38 347 ASP A N 1
ATOM 794 C CA . ASP A 1 112 ? 15.177 -15.318 -14.108 1.00 110.07 347 ASP A CA 1
ATOM 795 C C . ASP A 1 112 ? 15.979 -15.739 -12.872 1.00 108.28 347 ASP A C 1
ATOM 796 O O . ASP A 1 112 ? 17.208 -15.606 -12.856 1.00 110.80 347 ASP A O 1
ATOM 801 N N . ALA B 2 1 ? -16.525 -24.241 -16.824 1.00 92.40 10 ALA B N 1
ATOM 802 C CA . ALA B 2 1 ? -15.343 -24.101 -17.698 1.00 91.92 10 ALA B CA 1
ATOM 803 C C . ALA B 2 1 ? -14.196 -23.343 -16.981 1.00 94.80 10 ALA B C 1
ATOM 804 O O . ALA B 2 1 ? -13.958 -22.147 -17.246 1.00 98.08 10 ALA B O 1
ATOM 806 N N . GLU B 2 2 ? -13.539 -24.040 -16.039 1.00 89.52 11 GLU B N 1
ATOM 807 C CA . GLU B 2 2 ? -12.077 -23.899 -15.760 1.00 87.97 11 GLU B CA 1
ATOM 808 C C . GLU B 2 2 ? -11.619 -22.770 -14.800 1.00 80.53 11 GLU B C 1
ATOM 809 O O . GLU B 2 2 ? -12.089 -21.622 -14.897 1.00 68.63 11 GLU B O 1
ATOM 815 N N . ALA B 2 3 ? -10.684 -23.108 -13.897 1.00 68.61 12 ALA B N 1
ATOM 816 C CA . ALA B 2 3 ? -10.106 -22.133 -12.946 1.00 62.25 12 ALA B CA 1
ATOM 817 C C . ALA B 2 3 ? -8.982 -21.357 -13.592 1.00 57.40 12 ALA B C 1
ATOM 818 O O . ALA B 2 3 ? -8.177 -21.934 -14.324 1.00 64.27 12 ALA B O 1
ATOM 820 N N . LEU B 2 4 ? -8.912 -20.055 -13.336 1.00 50.69 13 LEU B N 1
ATOM 821 C CA . LEU B 2 4 ? -7.806 -19.259 -13.864 1.00 49.08 13 LEU B CA 1
ATOM 822 C C . LEU B 2 4 ? -6.533 -19.617 -13.103 1.00 48.26 13 LEU B C 1
ATOM 823 O O . LEU B 2 4 ? -6.480 -19.441 -11.885 1.00 50.98 13 LEU B O 1
ATOM 828 N N . SER B 2 5 ? -5.535 -20.114 -13.822 1.00 46.26 14 SER B N 1
ATOM 829 C CA . SER B 2 5 ? -4.215 -20.409 -13.274 1.00 45.28 14 SER B CA 1
ATOM 830 C C . SER B 2 5 ? -3.379 -19.139 -13.190 1.00 43.90 14 SER B C 1
ATOM 831 O O . SER B 2 5 ? -3.602 -18.192 -13.928 1.00 47.44 14 SER B O 1
ATOM 834 N N . PRO B 2 6 ? -2.392 -19.109 -12.297 1.00 45.81 15 PRO B N 1
ATOM 835 C CA . PRO B 2 6 ? -1.530 -17.945 -12.263 1.00 44.73 15 PRO B CA 1
ATOM 836 C C . PRO B 2 6 ? -0.739 -17.713 -13.556 1.00 47.17 15 PRO B C 1
ATOM 837 O O . PRO B 2 6 ? -0.391 -16.583 -13.861 1.00 45.10 15 PRO B O 1
ATOM 841 N N . GLU B 2 7 ? -0.458 -18.794 -14.276 1.00 50.20 16 GLU B N 1
ATOM 842 C CA . GLU B 2 7 ? 0.191 -18.758 -15.582 1.00 54.67 16 GLU B CA 1
ATOM 843 C C . GLU B 2 7 ? -0.681 -18.044 -16.587 1.00 47.89 16 GLU B C 1
ATOM 844 O O . GLU B 2 7 ? -0.219 -17.172 -17.296 1.00 49.65 16 GLU B O 1
ATOM 850 N N . GLN B 2 8 ? -1.944 -18.435 -16.641 1.00 46.90 17 GLN B N 1
ATOM 851 C CA . GLN B 2 8 ? -2.906 -17.769 -17.495 1.00 47.77 17 GLN B CA 1
ATOM 852 C C . GLN B 2 8 ? -3.014 -16.283 -17.144 1.00 49.14 17 GLN B C 1
ATOM 853 O O . GLN B 2 8 ? -2.920 -15.437 -18.026 1.00 49.39 17 GLN B O 1
ATOM 859 N N . ALA B 2 9 ? -3.165 -15.969 -15.855 1.00 45.89 18 ALA B N 1
ATOM 860 C CA . ALA B 2 9 ? -3.310 -14.588 -15.435 1.00 43.81 18 ALA B CA 1
ATOM 861 C C . ALA B 2 9 ? -2.138 -13.770 -15.892 1.00 45.17 18 ALA B C 1
ATOM 862 O O . ALA B 2 9 ? -2.318 -12.641 -16.380 1.00 41.24 18 ALA B O 1
ATOM 864 N N . ALA B 2 10 ? -0.939 -14.336 -15.739 1.00 44.65 19 ALA B N 1
ATOM 865 C CA . ALA B 2 10 ? 0.284 -13.608 -16.082 1.00 45.63 19 ALA B CA 1
ATOM 866 C C . ALA B 2 10 ? 0.314 -13.256 -17.569 1.00 46.19 19 ALA B C 1
ATOM 867 O O . ALA B 2 10 ? 0.643 -12.137 -17.922 1.00 46.62 19 ALA B O 1
ATOM 869 N N . HIS B 2 11 ? -0.044 -14.219 -18.410 1.00 48.32 20 HIS B N 1
ATOM 870 C CA . HIS B 2 11 ? -0.118 -14.016 -19.858 1.00 51.60 20 HIS B CA 1
ATOM 871 C C . HIS B 2 11 ? -1.204 -13.014 -20.232 1.00 48.90 20 HIS B C 1
ATOM 872 O O . HIS B 2 11 ? -0.949 -12.096 -21.019 1.00 45.25 20 HIS B O 1
ATOM 879 N N . TYR B 2 12 ? -2.394 -13.179 -19.643 1.00 45.67 21 TYR B N 1
ATOM 880 C CA . TYR B 2 12 ? -3.477 -12.225 -19.801 1.00 44.37 21 TYR B CA 1
ATOM 881 C C . TYR B 2 12 ? -3.024 -10.804 -19.480 1.00 48.72 21 TYR B C 1
ATOM 882 O O . TYR B 2 12 ? -3.175 -9.889 -20.319 1.00 45.93 21 TYR B O 1
ATOM 891 N N . LEU B 2 13 ? -2.428 -10.630 -18.310 1.00 43.52 22 LEU B N 1
ATOM 892 C CA . LEU B 2 13 ? -2.005 -9.308 -17.882 1.00 46.53 22 LEU B CA 1
ATOM 893 C C . LEU B 2 13 ? -0.882 -8.692 -18.739 1.00 47.54 22 LEU B C 1
ATOM 894 O O . LEU B 2 13 ? -0.871 -7.490 -18.953 1.00 48.97 22 LEU B O 1
ATOM 899 N N . ARG B 2 14 ? 0.066 -9.488 -19.193 1.00 48.62 23 ARG B N 1
ATOM 900 C CA . ARG B 2 14 ? 1.163 -8.972 -20.010 1.00 55.06 23 ARG B CA 1
ATOM 901 C C . ARG B 2 14 ? 0.574 -8.544 -21.376 1.00 53.86 23 ARG B C 1
ATOM 902 O O . ARG B 2 14 ? 0.907 -7.478 -21.874 1.00 53.73 23 ARG B O 1
ATOM 910 N N . TYR B 2 15 ? -0.319 -9.368 -21.931 1.00 50.37 24 TYR B N 1
ATOM 911 C CA . TYR B 2 15 ? -1.000 -9.067 -23.193 1.00 50.63 24 TYR B CA 1
ATOM 912 C C . TYR B 2 15 ? -1.757 -7.760 -23.152 1.00 50.46 24 TYR B C 1
ATOM 913 O O . TYR B 2 15 ? -1.604 -6.946 -24.059 1.00 51.69 24 TYR B O 1
ATOM 922 N N . VAL B 2 16 ? -2.533 -7.530 -22.102 1.00 46.07 25 VAL B N 1
ATOM 923 C CA . VAL B 2 16 ? -3.261 -6.264 -21.962 1.00 46.55 25 VAL B CA 1
ATOM 924 C C . VAL B 2 16 ? -2.298 -5.103 -21.793 1.00 49.11 25 VAL B C 1
ATOM 925 O O . VAL B 2 16 ? -2.504 -4.067 -22.412 1.00 48.82 25 VAL B O 1
ATOM 929 N N . LYS B 2 17 ? -1.271 -5.255 -20.952 1.00 49.04 26 LYS B N 1
ATOM 930 C CA . LYS B 2 17 ? -0.304 -4.178 -20.777 1.00 52.51 26 LYS B CA 1
ATOM 931 C C . LYS B 2 17 ? 0.303 -3.757 -22.142 1.00 52.65 26 LYS B C 1
ATOM 932 O O . LYS B 2 17 ? 0.409 -2.570 -22.433 1.00 52.63 26 LYS B O 1
ATOM 938 N N . GLU B 2 18 ? 0.698 -4.745 -22.936 1.00 52.99 27 GLU B N 1
ATOM 939 C CA . GLU B 2 18 ? 1.363 -4.508 -24.232 1.00 59.84 27 GLU B CA 1
ATOM 940 C C . GLU B 2 18 ? 0.389 -4.012 -25.294 1.00 58.93 27 GLU B C 1
ATOM 941 O O . GLU B 2 18 ? 0.757 -3.187 -26.125 1.00 59.51 27 GLU B O 1
ATOM 947 N N . ALA B 2 19 ? -0.850 -4.501 -25.254 1.00 58.62 28 ALA B N 1
ATOM 948 C CA . ALA B 2 19 ? -1.886 -4.006 -26.157 1.00 58.03 28 ALA B CA 1
ATOM 949 C C . ALA B 2 19 ? -2.190 -2.533 -25.912 1.00 59.19 28 ALA B C 1
ATOM 950 O O . ALA B 2 19 ? -2.383 -1.780 -26.871 1.00 56.39 28 ALA B O 1
ATOM 952 N N . LYS B 2 20 ? -2.203 -2.120 -24.641 1.00 57.09 29 LYS B N 1
ATOM 953 C CA . LYS B 2 20 ? -2.358 -0.702 -24.309 1.00 59.50 29 LYS B CA 1
ATOM 954 C C . LYS B 2 20 ? -1.194 0.153 -24.812 1.00 60.95 29 LYS B C 1
ATOM 955 O O . LYS B 2 20 ? -1.422 1.227 -25.345 1.00 57.63 29 LYS B O 1
ATOM 961 N N . GLU B 2 21 ? 0.038 -0.319 -24.619 1.00 64.15 30 GLU B N 1
ATOM 962 C CA . GLU B 2 21 ? 1.225 0.409 -25.063 1.00 68.16 30 GLU B CA 1
ATOM 963 C C . GLU B 2 21 ? 1.246 0.523 -26.576 1.00 67.78 30 GLU B C 1
ATOM 964 O O . GLU B 2 21 ? 1.496 1.607 -27.109 1.00 67.48 30 GLU B O 1
ATOM 970 N N . ALA B 2 22 ? 0.943 -0.587 -27.251 1.00 63.70 31 ALA B N 1
ATOM 971 C CA . ALA B 2 22 ? 0.807 -0.614 -28.705 1.00 61.10 31 ALA B CA 1
ATOM 972 C C . ALA B 2 22 ? -0.220 0.405 -29.215 1.00 63.61 31 ALA B C 1
ATOM 973 O O . ALA B 2 22 ? 0.010 1.073 -30.234 1.00 63.66 31 ALA B O 1
ATOM 975 N N . THR B 2 23 ? -1.338 0.523 -28.510 1.00 64.13 32 THR B N 1
ATOM 976 C CA . THR B 2 23 ? -2.379 1.488 -28.863 1.00 65.95 32 THR B CA 1
ATOM 977 C C . THR B 2 2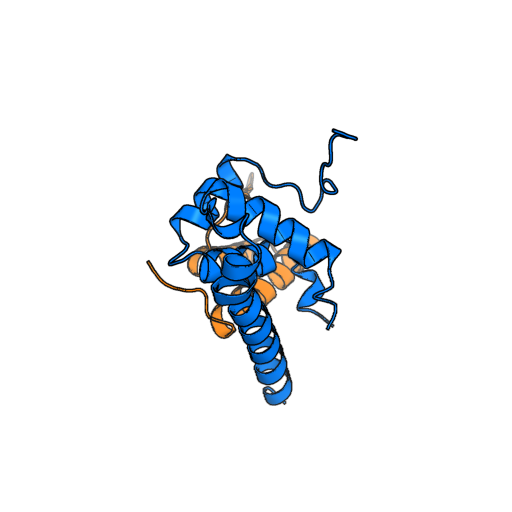3 ? -1.841 2.902 -28.687 1.00 67.28 32 THR B C 1
ATOM 978 O O . THR B 2 23 ? -1.952 3.700 -29.618 1.00 64.98 32 THR B O 1
ATOM 982 N N . LYS B 2 24 ? -1.225 3.186 -27.529 1.00 64.96 33 LYS B N 1
ATOM 983 C CA . LYS B 2 24 ? -0.511 4.462 -27.300 1.00 71.50 33 LYS B CA 1
ATOM 984 C C . LYS B 2 24 ? 0.442 4.819 -28.445 1.00 74.59 33 LYS B C 1
ATOM 985 O O . LYS B 2 24 ? 0.504 5.963 -28.863 1.00 72.24 33 LYS B O 1
ATOM 991 N N . ASN B 2 25 ? 1.194 3.840 -28.924 1.00 75.42 34 ASN B N 1
ATOM 992 C CA . ASN B 2 25 ? 2.150 4.076 -29.995 1.00 80.89 34 ASN B CA 1
ATOM 993 C C . ASN B 2 25 ? 1.524 4.258 -31.366 1.00 74.50 34 ASN B C 1
ATOM 994 O O . ASN B 2 25 ? 2.105 4.908 -32.206 1.00 82.02 34 ASN B O 1
ATOM 999 N N . GLY B 2 26 ? 0.341 3.690 -31.569 1.00 73.99 35 GLY B N 1
ATOM 1000 C CA . GLY B 2 26 ? -0.384 3.790 -32.827 1.00 70.67 35 GLY B CA 1
ATOM 1001 C C . GLY B 2 26 ? -0.385 2.504 -33.627 1.00 69.46 35 GLY B C 1
ATOM 1002 O O . GLY B 2 26 ? -0.997 2.465 -34.700 1.00 65.87 35 GLY B O 1
ATOM 1003 N N . ASP B 2 27 ? 0.295 1.464 -33.127 1.00 65.52 36 ASP B N 1
ATOM 1004 C CA . ASP B 2 27 ? 0.336 0.160 -33.803 1.00 66.24 36 ASP B CA 1
ATOM 1005 C C . ASP B 2 27 ? -0.896 -0.639 -33.410 1.00 64.75 36 ASP B C 1
ATOM 1006 O O . ASP B 2 27 ? -0.876 -1.468 -32.499 1.00 61.87 36 ASP B O 1
ATOM 1011 N N . LEU B 2 28 ? -1.967 -0.365 -34.132 1.00 62.89 37 LEU B N 1
ATOM 1012 C CA . LEU B 2 28 ? -3.252 -0.998 -33.915 1.00 61.11 37 LEU B CA 1
ATOM 1013 C C . LEU B 2 28 ? -3.256 -2.479 -34.326 1.00 63.27 37 LEU B C 1
ATOM 1014 O O . LEU B 2 28 ? -4.033 -3.295 -33.784 1.00 62.69 37 LEU B O 1
ATOM 1019 N N . GLU B 2 29 ? -2.362 -2.829 -35.239 1.00 63.56 38 GLU B N 1
ATOM 1020 C CA . GLU B 2 29 ? -2.216 -4.210 -35.698 1.00 67.81 38 GLU B CA 1
ATOM 1021 C C . GLU B 2 29 ? -1.800 -5.112 -34.567 1.00 62.72 38 GLU B C 1
ATOM 1022 O O . GLU B 2 29 ? -2.359 -6.184 -34.407 1.00 60.51 38 GLU B O 1
ATOM 1028 N N . GLU B 2 30 ? -0.775 -4.668 -33.847 1.00 62.39 39 GLU B N 1
ATOM 1029 C CA . GLU B 2 30 ? -0.215 -5.380 -32.707 1.00 66.73 39 GLU B CA 1
ATOM 1030 C C . GLU B 2 30 ? -1.206 -5.386 -31.538 1.00 60.99 39 GLU B C 1
ATOM 1031 O O . GLU B 2 30 ? -1.431 -6.425 -30.916 1.00 64.44 39 GLU B O 1
ATOM 1037 N N . ALA B 2 31 ? -1.794 -4.226 -31.258 1.00 56.47 40 ALA B N 1
ATOM 1038 C CA . ALA B 2 31 ? -2.822 -4.106 -30.227 1.00 56.09 40 ALA B CA 1
ATOM 1039 C C . ALA B 2 31 ? -3.972 -5.107 -30.430 1.00 57.11 40 ALA B C 1
ATOM 1040 O O . ALA B 2 31 ? -4.406 -5.776 -29.472 1.00 52.08 40 ALA B O 1
ATOM 1042 N N . PHE B 2 32 ? -4.441 -5.207 -31.676 1.00 53.19 41 PHE B N 1
ATOM 1043 C CA . PHE B 2 32 ? -5.559 -6.076 -32.042 1.00 54.39 41 PHE B CA 1
ATOM 1044 C C . PHE B 2 32 ? -5.178 -7.516 -31.803 1.00 57.48 41 PHE B C 1
ATOM 1045 O O . PHE B 2 32 ? -5.951 -8.264 -31.203 1.00 63.30 41 PHE B O 1
ATOM 1053 N N . LYS B 2 33 ? -3.999 -7.907 -32.277 1.00 59.13 42 LYS B N 1
ATOM 1054 C CA . LYS B 2 33 ? -3.496 -9.247 -32.045 1.00 65.16 42 LYS B CA 1
ATOM 1055 C C . LYS B 2 33 ? -3.416 -9.534 -30.522 1.00 61.16 42 LYS B C 1
ATOM 1056 O O . LYS B 2 33 ? -3.911 -10.562 -30.070 1.00 58.54 42 LYS B O 1
ATOM 1062 N N . LEU B 2 34 ? -2.813 -8.624 -29.760 1.00 56.73 43 LEU B N 1
ATOM 1063 C CA . LEU B 2 34 ? -2.613 -8.836 -28.308 1.00 58.00 43 LEU B CA 1
ATOM 1064 C C . LEU B 2 34 ? -3.917 -8.855 -27.488 1.00 56.64 43 LEU B C 1
ATOM 1065 O O . LEU B 2 34 ? -4.144 -9.799 -26.707 1.00 55.02 43 LEU B O 1
ATOM 1070 N N . PHE B 2 35 ? -4.785 -7.858 -27.681 1.00 52.29 44 PHE B N 1
ATOM 1071 C CA . PHE B 2 35 ? -6.118 -7.918 -27.086 1.00 51.70 44 PHE B CA 1
ATOM 1072 C C . PHE B 2 35 ? -6.848 -9.222 -27.404 1.00 56.10 44 PHE B C 1
ATOM 1073 O O . PHE B 2 35 ? -7.567 -9.732 -26.561 1.00 59.03 44 PHE B O 1
ATOM 1081 N N . ASN B 2 36 ? -6.673 -9.774 -28.597 1.00 54.75 45 ASN B N 1
ATOM 1082 C CA . ASN B 2 36 ? -7.329 -11.045 -28.919 1.00 56.31 45 ASN B CA 1
ATOM 1083 C C . ASN B 2 36 ? -6.779 -12.237 -28.188 1.00 54.71 45 ASN B C 1
ATOM 1084 O O . ASN B 2 36 ? -7.535 -13.135 -27.845 1.00 57.13 45 ASN B O 1
ATOM 1089 N N . LEU B 2 37 ? -5.464 -12.269 -28.005 1.00 53.81 46 LEU B N 1
ATOM 1090 C CA . LEU B 2 37 ? -4.817 -13.317 -27.215 1.00 57.53 46 LEU B CA 1
ATOM 1091 C C . LEU B 2 37 ? -5.264 -13.249 -25.732 1.00 54.96 46 LEU B C 1
ATOM 1092 O O . LEU B 2 37 ? -5.476 -14.285 -25.096 1.00 57.70 46 LEU B O 1
ATOM 1097 N N . ALA B 2 38 ? -5.444 -12.032 -25.222 1.00 53.36 47 ALA B N 1
ATOM 1098 C CA . ALA B 2 38 ? -6.072 -11.800 -23.917 1.00 52.13 47 ALA B CA 1
ATOM 1099 C C . ALA B 2 38 ? -7.526 -12.298 -23.827 1.00 54.63 47 ALA B C 1
ATOM 1100 O O . ALA B 2 38 ? -7.894 -13.017 -22.892 1.00 55.36 47 ALA B O 1
ATOM 1102 N N . LYS B 2 39 ? -8.339 -11.932 -24.808 1.00 53.02 48 LYS B N 1
ATOM 1103 C CA . LYS B 2 39 ? -9.725 -12.388 -24.890 1.00 54.60 48 LYS B CA 1
ATOM 1104 C C . LYS B 2 39 ? -9.829 -13.908 -24.859 1.00 54.46 48 LYS B C 1
ATOM 1105 O O . LYS B 2 39 ? -10.813 -14.461 -24.336 1.00 54.52 48 LYS B O 1
ATOM 1111 N N . ASP B 2 40 ? -8.845 -14.577 -25.452 1.00 53.09 49 ASP B N 1
ATOM 1112 C CA . ASP B 2 40 ? -8.846 -16.035 -25.519 1.00 56.82 49 ASP B CA 1
ATOM 1113 C C . ASP B 2 40 ? -8.582 -16.688 -24.179 1.00 56.18 49 ASP B C 1
ATOM 1114 O O . ASP B 2 40 ? -8.970 -17.836 -23.988 1.00 58.35 49 ASP B O 1
ATOM 1119 N N . ILE B 2 41 ? -7.883 -15.990 -23.290 1.00 54.46 50 ILE B N 1
ATOM 1120 C CA . ILE B 2 41 ? -7.648 -16.480 -21.928 1.00 54.09 50 ILE B CA 1
ATOM 1121 C C . ILE B 2 41 ? -8.806 -16.087 -21.012 1.00 54.05 50 ILE B C 1
ATOM 1122 O O . ILE B 2 41 ? -9.324 -16.924 -20.281 1.00 58.05 50 ILE B O 1
ATOM 1127 N N . PHE B 2 42 ? -9.215 -14.822 -21.048 1.00 54.74 51 PHE B N 1
ATOM 1128 C CA . PHE B 2 42 ? -10.154 -14.280 -20.053 1.00 54.60 51 PHE B CA 1
ATOM 1129 C C . PHE B 2 42 ? -11.030 -13.212 -20.712 1.00 55.82 51 PHE B C 1
ATOM 1130 O O . PHE B 2 42 ? -10.767 -12.011 -20.591 1.00 51.12 51 PHE B O 1
ATOM 1138 N N . PRO B 2 43 ? -12.095 -13.654 -21.399 1.00 59.25 52 PRO B N 1
ATOM 1139 C CA . PRO B 2 43 ? -12.904 -12.670 -22.125 1.00 62.00 52 PRO B CA 1
ATOM 1140 C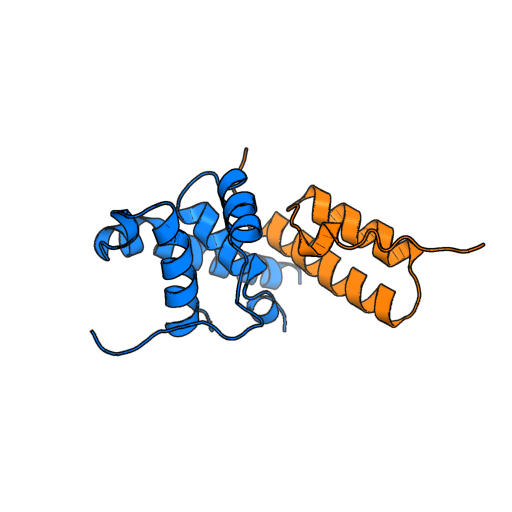 C . PRO B 2 43 ? -13.627 -11.726 -21.155 1.00 62.93 52 PRO B C 1
ATOM 1141 O O . PRO B 2 43 ? -14.061 -12.178 -20.103 1.00 64.15 52 PRO B O 1
ATOM 1145 N N . ASN B 2 44 ? -13.712 -10.440 -21.490 1.00 58.07 53 ASN B N 1
ATOM 1146 C CA . ASN B 2 44 ? -14.465 -9.469 -20.690 1.00 65.20 53 ASN B CA 1
ATOM 1147 C C . ASN B 2 44 ? -14.800 -8.227 -21.491 1.00 67.84 53 ASN B C 1
ATOM 1148 O O . ASN B 2 44 ? -14.049 -7.844 -22.378 1.00 70.99 53 ASN B O 1
ATOM 1153 N N . GLU B 2 45 ? -15.914 -7.603 -21.135 1.00 72.99 54 GLU B N 1
ATOM 1154 C CA . GLU B 2 45 ? -16.417 -6.398 -21.764 1.00 79.68 54 GLU B CA 1
ATOM 1155 C C . GLU B 2 45 ? -15.332 -5.383 -22.125 1.00 78.44 54 GLU B C 1
ATOM 1156 O O . GLU B 2 45 ? -15.328 -4.882 -23.250 1.00 73.25 54 GLU B O 1
ATOM 1162 N N . LYS B 2 46 ? -14.424 -5.086 -21.195 1.00 75.16 55 LYS B N 1
ATOM 1163 C CA . LYS B 2 46 ? -13.422 -4.043 -21.431 1.00 80.14 55 LYS B CA 1
ATOM 1164 C C . LYS B 2 46 ? -12.447 -4.364 -22.574 1.00 75.79 55 LYS B C 1
ATOM 1165 O O . LYS B 2 46 ? -12.143 -3.481 -23.366 1.00 73.51 55 LYS B O 1
ATOM 1171 N N . VAL B 2 47 ? -12.015 -5.620 -22.678 1.00 70.26 56 VAL B N 1
ATOM 1172 C CA . VAL B 2 47 ? -11.114 -6.053 -23.723 1.00 67.09 56 VAL B CA 1
ATOM 1173 C C . VAL B 2 47 ? -11.855 -6.156 -25.053 1.00 71.32 56 VAL B C 1
ATOM 1174 O O . VAL B 2 47 ? -11.392 -5.601 -26.045 1.00 66.26 56 VAL B O 1
ATOM 1178 N N . LEU B 2 48 ? -12.983 -6.865 -25.076 1.00 73.07 57 LEU B N 1
ATOM 1179 C CA . LEU B 2 48 ? -13.816 -6.964 -26.284 1.00 75.08 57 LEU B CA 1
ATOM 1180 C C . LEU B 2 48 ? -14.143 -5.575 -26.795 1.00 77.80 57 LEU B C 1
ATOM 1181 O O . LEU B 2 48 ? -14.256 -5.359 -28.002 1.00 74.63 57 LEU B O 1
ATOM 1186 N N . SER B 2 49 ? -14.272 -4.631 -25.868 1.00 79.00 58 SER B N 1
ATOM 1187 C CA . SER B 2 49 ? -14.468 -3.240 -26.206 1.00 80.32 58 SER B CA 1
ATOM 1188 C C . SER B 2 49 ? -13.337 -2.633 -27.053 1.00 80.32 58 SER B C 1
ATOM 1189 O O . SER B 2 49 ? -13.404 -1.454 -27.367 1.00 82.24 58 SER B O 1
ATOM 1192 N N . ARG B 2 50 ? -12.326 -3.420 -27.446 1.00 83.31 59 ARG B N 1
ATOM 1193 C CA . ARG B 2 50 ? -11.599 -3.186 -28.723 1.00 85.29 59 ARG B CA 1
ATOM 1194 C C . ARG B 2 50 ? -11.489 -4.505 -29.528 1.00 82.00 59 ARG B C 1
ATOM 1195 O O . ARG B 2 50 ? -10.677 -5.346 -29.150 1.00 70.65 59 ARG B O 1
ATOM 1203 N N . ILE B 2 51 ? -12.248 -4.732 -30.619 1.00 87.91 60 ILE B N 1
ATOM 1204 C CA . ILE B 2 51 ? -13.118 -3.784 -31.384 1.00 93.32 60 ILE B CA 1
ATOM 1205 C C . ILE B 2 51 ? -12.474 -2.402 -31.546 1.00 100.77 60 ILE B C 1
ATOM 1206 O O . ILE B 2 51 ? -11.241 -2.368 -31.641 1.00 101.93 60 ILE B O 1
ATOM 1211 N N . GLN B 2 52 ? -13.238 -1.294 -31.616 1.00 98.20 61 GLN B N 1
ATOM 1212 C CA . GLN B 2 52 ? -12.723 -0.009 -32.134 1.00 102.26 61 GLN B CA 1
ATOM 1213 C C . GLN B 2 52 ? -11.718 -0.329 -33.222 1.00 103.33 61 GLN B C 1
ATOM 1214 O O . GLN B 2 52 ? -10.569 0.100 -33.190 1.00 101.14 61 GLN B O 1
ATOM 1220 N N . LYS B 2 53 ? -12.177 -1.159 -34.150 1.00 100.95 62 LYS B N 1
ATOM 1221 C CA . LYS B 2 53 ? -11.380 -1.616 -35.249 1.00 92.25 62 LYS B CA 1
ATOM 1222 C C . LYS B 2 53 ? -11.943 -0.749 -36.371 1.00 104.04 62 LYS B C 1
ATOM 1223 O O . LYS B 2 53 ? -12.834 -1.129 -37.127 1.00 101.47 62 LYS B O 1
ATOM 1229 N N . ILE B 2 54 ? -11.405 0.467 -36.390 1.00 106.00 63 ILE B N 1
ATOM 1230 C CA . ILE B 2 54 ? -11.829 1.568 -37.230 1.00 99.85 63 ILE B CA 1
ATOM 1231 C C . ILE B 2 54 ? -10.683 1.826 -38.213 1.00 93.53 63 ILE B C 1
ATOM 1232 O O . ILE B 2 54 ? -9.528 1.542 -37.929 1.00 81.03 63 ILE B O 1
ATOM 1237 N N . GLN B 2 55 ? -11.008 2.323 -39.391 1.00 98.43 64 GLN B N 1
ATOM 1238 C CA . GLN B 2 55 ? -10.079 2.215 -40.535 1.00 104.18 64 GLN B CA 1
ATOM 1239 C C . GLN B 2 55 ? -10.163 3.375 -41.546 1.00 110.10 64 GLN B C 1
ATOM 1240 O O . GLN B 2 55 ? -9.152 4.051 -41.843 1.00 101.28 64 GLN B O 1
ATOM 1246 N N . GLU B 2 56 ? -11.368 3.582 -42.077 1.00 112.35 65 GLU B N 1
ATOM 1247 C CA . GLU B 2 56 ? -11.634 4.543 -43.142 1.00 112.92 65 GLU B CA 1
ATOM 1248 C C . GLU B 2 56 ? -10.838 4.253 -44.444 1.00 117.21 65 GLU B C 1
ATOM 1249 O O . GLU B 2 56 ? -11.103 4.899 -45.466 1.00 121.91 65 GLU B O 1
ATOM 1255 N N . ALA B 2 57 ? -9.948 3.242 -44.434 1.00 112.98 66 ALA B N 1
ATOM 1256 C CA . ALA B 2 57 ? -8.862 3.099 -45.434 1.00 119.18 66 ALA B CA 1
ATOM 1257 C C . ALA B 2 57 ? -9.342 2.502 -46.757 1.00 119.92 66 ALA B C 1
ATOM 1258 O O . ALA B 2 57 ? -9.545 3.218 -47.734 1.00 122.69 66 ALA B O 1
#

Secondary structure (DSSP, 8-state):
--------GGG---HHHHHHHHHH-SSHHHHHHHHHHHH-GGGG------HHHHHHHHHHHHHH-GGGGSHHHIIIIIHHHHHHHHHHHHHHHHHH-/--PPPHHHHHHHHHHHHHHHHHHHHT-HHHHHHHHHHHHHHS--HHHHT--------

Organism: Homo sapiens (NCBI:txid9606)

Nearest PDB structures (foldseek):
  5jno-assembly1_A  TM=1.010E+00  e=5.057E-14  Homo sapiens
  7w27-assembly1_C  TM=8.603E-01  e=1.828E-04  Homo sapiens
  7v9g-assembly2_J  TM=6.901E-01  e=5.292E-03  Mus musculus
  5mrc-assembly1_T  TM=2.487E-01  e=6.109E+00  Saccharomyces cerevisiae
  3j6b-assembly1_T  TM=2.510E-01  e=6.798E+00  Saccharomyces cerevisiae